Protein AF-A0A522WD07-F1 (afdb_monomer_lite)

Secondary structure (DSSP, 8-state):
----TTBPTT---EEEEEEETTEEEEEEE--BSSGGGHHHHHHHHHHHHHHHHHHTTPPPPPPPPP----

Radius of gyration: 15.21 Å; chains: 1; bounding box: 28×44×34 Å

Structure (mmCIF, N/CA/C/O backbone):
data_AF-A0A522WD07-F1
#
_entry.id   AF-A0A522WD07-F1
#
loop_
_atom_site.group_PDB
_atom_site.id
_atom_site.type_symbol
_atom_site.label_atom_id
_atom_site.label_alt_id
_atom_site.label_comp_id
_atom_site.label_asym_id
_atom_site.label_entity_i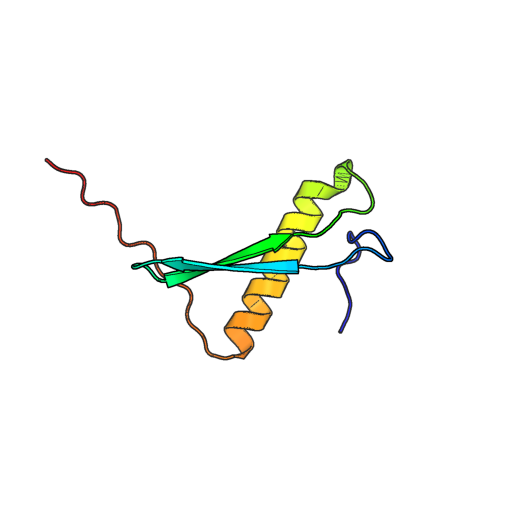d
_atom_site.label_seq_id
_atom_site.pdbx_PDB_ins_code
_atom_site.Cartn_x
_atom_site.Cartn_y
_atom_site.Cartn_z
_atom_site.occupancy
_atom_site.B_iso_or_equiv
_atom_site.auth_seq_id
_atom_site.auth_comp_id
_atom_site.auth_asym_id
_atom_site.auth_atom_id
_atom_site.pdbx_PDB_model_num
ATOM 1 N N . ALA A 1 1 ? -5.383 -14.838 -9.026 1.00 48.53 1 ALA A N 1
ATOM 2 C CA . ALA A 1 1 ? -4.833 -13.624 -8.389 1.00 48.53 1 ALA A CA 1
ATOM 3 C C . ALA A 1 1 ? -3.824 -13.000 -9.343 1.00 48.53 1 ALA A C 1
ATOM 5 O O . ALA A 1 1 ? -2.672 -13.413 -9.372 1.00 48.53 1 ALA A O 1
ATOM 6 N N . GLU A 1 2 ? -4.275 -12.076 -10.187 1.00 64.50 2 GLU A N 1
ATOM 7 C CA . GLU A 1 2 ? -3.400 -11.396 -11.141 1.00 64.50 2 GLU A CA 1
ATOM 8 C C . GLU A 1 2 ? -2.801 -10.155 -10.486 1.00 64.50 2 GLU A C 1
ATOM 10 O O . GLU A 1 2 ? -3.505 -9.303 -9.939 1.00 64.50 2 GLU A O 1
ATOM 15 N N . THR A 1 3 ? -1.476 -10.079 -10.493 1.00 85.56 3 THR A N 1
ATOM 16 C CA . THR A 1 3 ? -0.743 -8.887 -10.074 1.00 85.56 3 THR A CA 1
ATOM 17 C C . THR A 1 3 ? -1.009 -7.755 -11.063 1.00 85.56 3 THR A C 1
ATOM 19 O O . THR A 1 3 ? -1.137 -8.026 -12.252 1.00 85.56 3 THR A O 1
ATOM 22 N N . SER A 1 4 ? -1.037 -6.499 -10.601 1.00 93.06 4 SER A N 1
ATOM 23 C CA . SER A 1 4 ? -1.171 -5.328 -11.483 1.00 93.06 4 SER A CA 1
ATOM 24 C C . SER A 1 4 ? -0.243 -5.420 -12.708 1.00 93.06 4 SER A C 1
ATOM 26 O O . SER A 1 4 ? 0.962 -5.629 -12.513 1.00 93.06 4 SER A O 1
ATOM 28 N N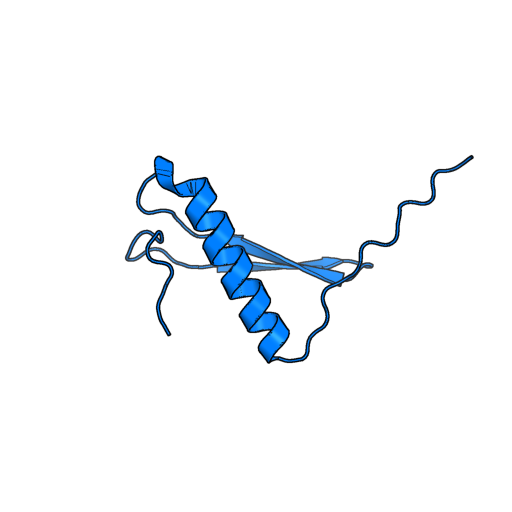 . PRO A 1 5 ? -0.742 -5.216 -13.945 1.00 95.19 5 PRO A N 1
ATOM 29 C CA . PRO A 1 5 ? 0.078 -5.302 -15.158 1.00 95.19 5 PRO A CA 1
ATOM 30 C C . PRO A 1 5 ? 1.153 -4.206 -15.227 1.00 95.19 5 PRO A C 1
ATOM 32 O O . PRO A 1 5 ? 2.142 -4.340 -15.945 1.00 95.19 5 PRO A O 1
ATOM 35 N N . TYR A 1 6 ? 0.986 -3.131 -14.452 1.00 96.44 6 TYR A N 1
ATOM 36 C CA . TYR A 1 6 ? 1.918 -2.007 -14.395 1.00 96.44 6 TYR A CA 1
ATOM 37 C C . TYR A 1 6 ? 3.033 -2.200 -13.356 1.00 96.44 6 TYR A C 1
ATOM 39 O O . TYR A 1 6 ? 3.955 -1.384 -13.295 1.00 96.44 6 TYR A O 1
ATOM 47 N N . ARG A 1 7 ? 2.977 -3.248 -12.518 1.00 96.44 7 ARG A N 1
ATOM 48 C CA . ARG A 1 7 ? 3.987 -3.483 -11.475 1.00 96.44 7 ARG A CA 1
ATOM 49 C C . ARG A 1 7 ? 5.312 -3.913 -12.099 1.00 96.44 7 ARG A C 1
ATOM 51 O O . ARG A 1 7 ? 5.359 -4.831 -12.913 1.00 96.44 7 ARG A O 1
ATOM 58 N N . LYS A 1 8 ? 6.416 -3.327 -11.639 1.00 96.69 8 LYS A N 1
ATOM 59 C CA . LYS A 1 8 ? 7.770 -3.780 -11.964 1.00 96.69 8 LYS A CA 1
ATOM 60 C C . LYS A 1 8 ? 7.979 -5.216 -11.443 1.00 96.69 8 LYS A C 1
ATOM 62 O O . LYS A 1 8 ? 7.875 -5.435 -10.229 1.00 96.69 8 LYS A O 1
ATOM 67 N N . PRO A 1 9 ? 8.266 -6.202 -12.311 1.00 94.56 9 PRO A N 1
ATOM 68 C CA . PRO A 1 9 ? 8.513 -7.580 -11.888 1.00 94.56 9 PRO A CA 1
ATOM 69 C C . PRO A 1 9 ? 9.670 -7.682 -10.887 1.00 94.56 9 PRO A C 1
ATOM 71 O O . PRO A 1 9 ? 10.597 -6.876 -10.921 1.00 94.56 9 PRO A O 1
ATOM 74 N N . GLY A 1 10 ? 9.598 -8.653 -9.972 1.00 94.69 10 GLY A N 1
ATOM 75 C CA . GLY A 1 10 ? 10.635 -8.888 -8.958 1.00 94.69 10 GLY A CA 1
ATOM 76 C C . GLY A 1 10 ? 10.739 -7.827 -7.854 1.00 94.69 10 GLY A C 1
ATOM 77 O O . GLY A 1 10 ? 11.595 -7.947 -6.985 1.00 94.69 10 GLY A O 1
ATOM 78 N N . THR A 1 11 ? 9.883 -6.799 -7.853 1.00 95.62 11 THR A N 1
ATOM 79 C CA . THR A 1 11 ? 9.857 -5.796 -6.778 1.00 95.62 11 THR A CA 1
ATOM 80 C C . THR A 1 11 ? 8.812 -6.124 -5.713 1.00 95.62 11 THR A C 1
ATOM 82 O O . THR A 1 11 ? 7.745 -6.654 -6.047 1.00 95.62 11 THR A O 1
ATOM 85 N N . PRO A 1 12 ? 9.088 -5.821 -4.430 1.00 95.12 12 PRO A N 1
ATOM 86 C CA . PRO A 1 12 ? 8.148 -6.099 -3.357 1.00 95.12 12 PRO A CA 1
ATOM 87 C C . PRO A 1 12 ? 6.946 -5.151 -3.413 1.00 95.12 12 PRO A C 1
ATOM 89 O O . PRO A 1 12 ? 7.036 -4.015 -3.886 1.00 95.12 12 PRO A O 1
ATOM 92 N N . VAL A 1 13 ? 5.828 -5.620 -2.863 1.00 93.81 13 VAL A N 1
ATOM 93 C CA . VAL A 1 13 ? 4.698 -4.775 -2.473 1.00 93.81 13 VAL A CA 1
ATOM 94 C C . VAL A 1 13 ? 4.688 -4.730 -0.954 1.00 93.81 13 VAL A C 1
ATOM 96 O O . VAL A 1 13 ? 4.565 -5.768 -0.308 1.00 93.81 13 VAL A O 1
ATOM 99 N N . THR A 1 14 ? 4.835 -3.541 -0.382 1.00 96.50 14 THR A N 1
ATOM 100 C CA . THR A 1 14 ? 4.835 -3.347 1.071 1.00 96.50 14 THR A CA 1
ATOM 101 C C . THR A 1 14 ? 3.612 -2.540 1.473 1.00 96.50 14 THR A C 1
ATOM 103 O O . THR A 1 14 ? 3.372 -1.457 0.935 1.00 96.50 14 THR A O 1
ATOM 106 N N . VAL A 1 15 ? 2.857 -3.058 2.439 1.00 95.44 15 VAL A N 1
ATOM 107 C CA . VAL A 1 15 ? 1.778 -2.325 3.103 1.00 95.44 15 VAL A CA 1
ATOM 108 C C . VAL A 1 15 ? 2.352 -1.698 4.365 1.00 95.44 15 VAL A C 1
ATOM 110 O O . VAL A 1 15 ? 2.923 -2.391 5.202 1.00 95.44 15 VAL A O 1
ATOM 113 N N . ILE A 1 16 ? 2.217 -0.386 4.491 1.00 96.88 16 ILE A N 1
ATOM 114 C CA . ILE A 1 16 ? 2.601 0.369 5.681 1.00 96.88 16 ILE A CA 1
ATOM 115 C C . ILE A 1 16 ? 1.306 0.820 6.349 1.00 96.88 16 ILE A C 1
ATOM 117 O O . ILE A 1 16 ? 0.463 1.438 5.694 1.00 96.88 16 ILE A O 1
ATOM 121 N N . VAL A 1 17 ? 1.138 0.496 7.628 1.00 96.12 17 VAL A N 1
ATOM 122 C CA . VAL A 1 17 ? -0.100 0.742 8.376 1.00 96.12 17 VAL A CA 1
ATOM 123 C C . VAL A 1 17 ? 0.142 1.823 9.417 1.00 96.12 17 VAL A C 1
ATOM 125 O O . VAL A 1 17 ? 1.093 1.741 10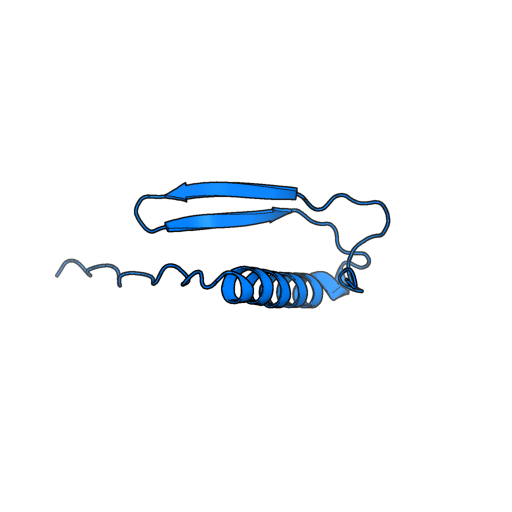.191 1.00 96.12 17 VAL A O 1
ATOM 128 N N . PHE A 1 18 ? -0.732 2.826 9.442 1.00 96.19 18 PHE A N 1
ATOM 129 C CA . PHE A 1 18 ? -0.763 3.834 10.494 1.00 96.19 18 PHE A CA 1
ATOM 130 C C . PHE A 1 18 ? -2.136 3.825 11.149 1.00 96.19 18 PHE A C 1
ATOM 132 O O . PHE A 1 18 ? -3.131 4.109 10.481 1.00 96.19 18 PHE A O 1
ATOM 139 N N . GLU A 1 19 ? -2.180 3.551 12.449 1.00 93.75 19 GLU A N 1
ATOM 140 C CA . GLU A 1 19 ? -3.409 3.713 13.216 1.00 93.75 19 GLU A CA 1
ATOM 141 C C . GLU A 1 19 ? -3.607 5.185 13.559 1.00 93.75 19 GLU A C 1
ATOM 143 O O . GLU A 1 19 ? -2.682 5.871 14.008 1.00 93.75 19 GLU A O 1
ATOM 148 N N . LYS A 1 20 ? -4.804 5.691 13.282 1.00 90.81 20 LYS A N 1
ATOM 149 C CA . LYS A 1 20 ? -5.146 7.099 13.414 1.00 90.81 20 LYS A CA 1
ATOM 150 C C . LYS A 1 20 ? -6.525 7.212 14.087 1.00 90.81 20 LYS A C 1
ATOM 152 O O . LYS A 1 20 ? -7.390 6.409 13.759 1.00 90.81 20 LYS A O 1
ATOM 157 N N . PRO A 1 21 ? -6.784 8.206 14.962 1.00 89.19 21 PRO A N 1
ATOM 158 C CA . PRO A 1 21 ? -8.089 8.382 15.621 1.00 89.19 21 PRO A CA 1
ATOM 159 C C . PRO A 1 21 ? -9.350 8.370 14.729 1.00 89.19 21 PRO A C 1
ATOM 161 O O . PRO A 1 21 ? -10.450 8.204 15.236 1.00 89.19 21 PRO A O 1
ATOM 164 N N . TRP A 1 22 ? -9.212 8.556 13.416 1.00 86.44 22 TRP A N 1
ATOM 165 C CA . TRP A 1 22 ? -10.290 8.602 12.425 1.00 86.44 22 TRP A CA 1
ATOM 166 C C . TRP A 1 22 ? -10.292 7.378 11.491 1.00 86.44 22 TRP A C 1
ATOM 168 O O . TRP A 1 22 ? -11.050 7.339 10.524 1.00 86.44 22 TRP A O 1
ATOM 178 N N . GLY A 1 23 ? -9.456 6.374 11.771 1.00 90.62 23 GLY A N 1
ATOM 179 C CA . GLY A 1 23 ? -9.414 5.085 11.082 1.00 90.62 23 GLY A CA 1
ATOM 180 C C . GLY A 1 23 ? -8.005 4.638 10.693 1.00 90.62 23 GLY A C 1
ATOM 181 O O . GLY A 1 23 ? -7.043 5.392 10.756 1.00 90.62 23 GLY A O 1
ATOM 182 N N . THR A 1 24 ? -7.866 3.404 10.226 1.00 92.12 24 THR A N 1
ATOM 183 C CA . THR A 1 24 ? -6.565 2.864 9.815 1.00 92.12 24 THR A CA 1
ATOM 184 C C . THR A 1 24 ? -6.156 3.371 8.426 1.00 92.12 24 THR A C 1
ATOM 186 O O . THR A 1 24 ? -6.851 3.156 7.430 1.00 92.12 24 THR A O 1
ATOM 189 N N . HIS A 1 25 ? -4.994 4.020 8.324 1.00 93.12 25 HIS A N 1
ATOM 190 C CA . HIS A 1 25 ? -4.430 4.475 7.053 1.00 93.12 25 HIS A CA 1
ATOM 191 C C . HIS A 1 25 ? -3.444 3.440 6.502 1.00 93.12 25 HIS A C 1
ATOM 193 O O . HIS A 1 25 ? -2.299 3.341 6.947 1.00 93.12 25 HIS A O 1
ATOM 199 N N . TYR A 1 26 ? -3.888 2.705 5.482 1.00 93.75 26 TYR A N 1
ATOM 200 C CA . TYR A 1 26 ? -3.052 1.794 4.705 1.00 93.75 26 TYR A CA 1
ATOM 201 C C . TYR A 1 26 ? -2.358 2.537 3.563 1.00 93.75 26 TYR A C 1
ATOM 203 O O . TYR A 1 26 ? -3.012 3.096 2.682 1.00 93.75 26 TYR A O 1
ATOM 211 N N . ARG A 1 27 ? -1.026 2.510 3.546 1.00 94.62 27 ARG A N 1
ATOM 212 C CA . ARG A 1 27 ? -0.207 3.036 2.452 1.00 94.62 27 ARG A CA 1
ATOM 213 C C . ARG A 1 27 ? 0.465 1.894 1.707 1.00 94.62 27 ARG A C 1
ATOM 215 O O . ARG A 1 27 ? 1.092 1.032 2.315 1.00 94.62 27 ARG A O 1
ATOM 222 N N . LEU A 1 28 ? 0.384 1.928 0.381 1.00 95.00 28 LEU A N 1
ATOM 223 C CA . LEU A 1 28 ? 1.071 0.976 -0.485 1.00 95.00 28 LEU A CA 1
ATOM 224 C C . LEU A 1 28 ? 2.385 1.567 -0.992 1.00 95.00 28 LEU A C 1
ATOM 226 O O . LEU A 1 28 ? 2.408 2.657 -1.562 1.00 95.00 28 LEU A O 1
ATOM 230 N N . LYS A 1 29 ? 3.474 0.819 -0.813 1.00 96.38 29 LYS A N 1
ATOM 231 C CA . LYS A 1 29 ? 4.751 1.044 -1.492 1.00 96.38 29 LYS A CA 1
ATOM 232 C C . LYS A 1 29 ? 4.944 -0.067 -2.518 1.00 96.38 29 LYS A C 1
ATOM 234 O O . LYS A 1 29 ? 5.053 -1.238 -2.160 1.00 96.38 29 LYS A O 1
ATOM 239 N N . ALA A 1 30 ? 4.979 0.313 -3.787 1.00 96.50 30 ALA A N 1
ATOM 240 C CA . ALA A 1 30 ? 5.201 -0.584 -4.911 1.00 96.50 30 ALA A CA 1
ATOM 241 C C . ALA A 1 30 ? 5.900 0.174 -6.046 1.00 96.50 30 ALA A C 1
ATOM 243 O O . ALA A 1 30 ? 5.907 1.406 -6.065 1.00 96.50 30 ALA A O 1
ATOM 244 N N . TYR A 1 31 ? 6.481 -0.559 -6.994 1.00 96.44 31 TYR A N 1
ATOM 245 C CA . TYR A 1 31 ? 7.292 0.014 -8.066 1.00 96.44 31 TYR A CA 1
ATOM 246 C C . TYR A 1 31 ? 6.617 -0.199 -9.419 1.00 96.44 31 TYR A C 1
ATOM 248 O O . TYR A 1 31 ? 6.186 -1.310 -9.728 1.00 96.44 31 TYR A O 1
ATOM 256 N N . VAL A 1 32 ? 6.530 0.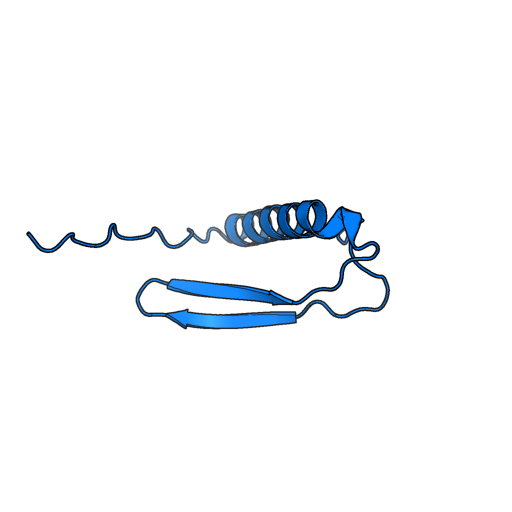863 -10.221 1.00 97.56 32 VAL A N 1
ATOM 257 C CA . VAL A 1 32 ? 5.959 0.822 -11.574 1.00 97.56 32 VAL A CA 1
ATOM 258 C C . VAL A 1 32 ? 7.002 0.345 -12.585 1.00 97.56 32 VAL A C 1
ATOM 260 O O . VAL A 1 32 ? 8.191 0.639 -12.441 1.00 97.56 32 VAL A O 1
ATOM 263 N N . LYS A 1 33 ? 6.571 -0.410 -13.598 1.00 96.50 33 LYS A N 1
ATOM 264 C CA . LYS A 1 33 ? 7.425 -0.887 -14.694 1.00 96.50 33 LYS A CA 1
ATOM 265 C C . LYS A 1 33 ? 7.914 0.274 -15.565 1.00 96.50 33 LYS A C 1
ATOM 267 O O . LYS A 1 33 ? 9.100 0.341 -15.866 1.00 96.50 33 LYS A O 1
ATOM 272 N N . GLU A 1 34 ? 7.012 1.181 -15.939 1.00 97.75 34 GLU A N 1
ATOM 273 C CA . GLU A 1 34 ? 7.294 2.335 -16.799 1.00 97.75 34 GLU A CA 1
ATOM 274 C C . GLU A 1 34 ? 6.789 3.627 -16.146 1.00 97.75 34 GLU A C 1
ATOM 276 O O . GLU A 1 34 ? 5.620 3.715 -15.772 1.00 97.75 34 GLU A O 1
ATOM 281 N N . SER A 1 35 ? 7.629 4.664 -16.050 1.00 96.81 35 SER A N 1
ATOM 282 C CA . SER A 1 35 ? 7.279 5.914 -15.350 1.00 96.81 35 SER A CA 1
ATOM 283 C C . SER A 1 35 ? 6.016 6.589 -15.900 1.00 96.81 35 SER A C 1
ATOM 285 O O . SER A 1 35 ? 5.207 7.101 -15.134 1.00 96.81 35 SER A O 1
ATOM 287 N N . ARG A 1 36 ? 5.778 6.514 -17.218 1.00 97.25 36 ARG A N 1
ATOM 288 C CA . ARG A 1 36 ? 4.561 7.049 -17.864 1.00 97.25 36 ARG A CA 1
ATOM 289 C C . ARG A 1 36 ? 3.261 6.393 -17.382 1.00 97.25 36 ARG A C 1
ATOM 291 O O . ARG A 1 36 ? 2.194 6.975 -17.522 1.00 97.25 36 ARG A O 1
ATOM 298 N N . GLN A 1 37 ? 3.343 5.192 -16.809 1.00 98.00 37 GLN A N 1
ATOM 299 C CA . GLN A 1 37 ? 2.195 4.441 -16.299 1.00 98.00 37 GLN A CA 1
ATOM 300 C C . GLN A 1 37 ? 1.925 4.715 -14.815 1.00 98.00 37 GLN A C 1
ATOM 302 O O . GLN A 1 37 ? 1.029 4.100 -14.244 1.00 98.00 37 GLN A O 1
ATOM 307 N N . GLN A 1 38 ? 2.668 5.620 -14.168 1.00 97.56 38 GLN A N 1
ATOM 308 C CA . GLN A 1 38 ? 2.582 5.846 -12.722 1.00 97.56 38 GLN A CA 1
ATOM 309 C C . GLN A 1 38 ? 1.154 6.141 -12.242 1.00 97.56 38 GLN A C 1
ATOM 311 O O . GLN A 1 38 ? 0.706 5.543 -11.267 1.00 97.56 38 GLN A O 1
ATOM 316 N N . PHE A 1 39 ? 0.408 7.000 -12.940 1.00 97.94 39 PHE A N 1
ATOM 317 C CA . PHE A 1 39 ? -0.972 7.320 -12.558 1.00 97.94 39 PHE A CA 1
ATOM 318 C C . PHE A 1 39 ? -1.940 6.144 -12.757 1.00 97.94 39 PHE A C 1
ATOM 320 O O . PHE A 1 39 ? -2.786 5.888 -11.896 1.00 97.94 39 PHE A O 1
ATOM 327 N N . LEU A 1 40 ? -1.781 5.383 -13.846 1.00 98.00 40 LEU A N 1
ATOM 328 C CA . LEU A 1 40 ? -2.560 4.165 -14.092 1.00 98.00 40 LEU A CA 1
ATOM 329 C C . LEU A 1 40 ? -2.278 3.109 -13.021 1.00 98.00 40 LEU A C 1
ATOM 331 O O . LEU A 1 40 ? -3.201 2.484 -12.507 1.00 98.00 40 LEU A O 1
ATOM 335 N N . PHE A 1 41 ? -1.013 2.964 -12.628 1.00 97.56 41 PHE A N 1
ATOM 336 C CA . PHE A 1 41 ? -0.600 2.031 -11.591 1.00 97.56 41 PHE A CA 1
ATOM 337 C C . PHE A 1 41 ? -1.175 2.390 -10.220 1.00 97.56 41 PHE A C 1
ATOM 339 O O . PHE A 1 41 ? -1.710 1.520 -9.535 1.00 97.56 41 PHE A O 1
ATOM 346 N N . ILE A 1 42 ? -1.121 3.670 -9.834 1.00 97.00 42 ILE A N 1
ATOM 347 C CA . ILE A 1 42 ? -1.737 4.153 -8.589 1.00 97.00 42 ILE A CA 1
ATOM 348 C C . ILE A 1 42 ? -3.239 3.853 -8.590 1.00 97.00 42 ILE A C 1
ATOM 350 O O . ILE A 1 42 ? -3.770 3.364 -7.591 1.00 97.00 42 ILE A O 1
ATOM 354 N N . THR A 1 43 ? -3.914 4.108 -9.711 1.00 97.81 43 THR A N 1
ATOM 355 C CA . THR A 1 43 ? -5.354 3.866 -9.854 1.00 97.81 43 THR A CA 1
ATOM 356 C C . THR A 1 43 ? -5.685 2.380 -9.721 1.00 97.81 43 THR A C 1
ATOM 358 O O . THR A 1 43 ? -6.517 2.018 -8.891 1.00 97.81 43 THR A O 1
ATOM 361 N N . ASP A 1 44 ? -4.992 1.514 -10.464 1.00 97.12 44 ASP A N 1
ATOM 362 C CA . ASP A 1 44 ? -5.200 0.060 -10.434 1.00 97.12 44 ASP A CA 1
ATOM 363 C C . ASP A 1 44 ? -4.971 -0.523 -9.029 1.00 97.12 44 ASP A C 1
ATOM 365 O O . ASP A 1 44 ? -5.826 -1.246 -8.515 1.00 97.12 44 ASP A O 1
ATOM 369 N N . LEU A 1 45 ? -3.884 -0.141 -8.347 1.00 96.00 45 LEU A N 1
ATOM 370 C CA . LEU A 1 45 ? -3.637 -0.586 -6.971 1.00 96.00 45 LEU A CA 1
ATOM 371 C C . LEU A 1 45 ? -4.693 -0.074 -5.988 1.00 96.00 45 LEU A C 1
ATOM 373 O O . LEU A 1 45 ? -5.071 -0.794 -5.063 1.00 96.00 45 LEU A O 1
ATOM 377 N N . THR A 1 46 ? -5.185 1.150 -6.181 1.00 95.88 46 THR A N 1
ATOM 378 C CA . THR A 1 46 ? -6.226 1.728 -5.324 1.00 95.88 46 THR A CA 1
ATOM 379 C C . THR A 1 46 ? -7.546 0.982 -5.478 1.00 95.88 46 THR A C 1
ATOM 381 O O . THR A 1 46 ? -8.182 0.663 -4.473 1.00 95.88 46 THR A O 1
ATOM 384 N N . VAL A 1 47 ? -7.963 0.681 -6.711 1.00 95.81 47 VAL A N 1
ATOM 385 C CA . VAL A 1 47 ? -9.202 -0.065 -6.982 1.00 95.81 47 VAL A CA 1
ATOM 386 C C . VAL A 1 47 ? -9.112 -1.471 -6.394 1.00 95.81 47 VAL A C 1
ATOM 388 O O . VAL A 1 47 ? -9.950 -1.823 -5.565 1.00 95.81 47 VAL A O 1
ATOM 391 N N . ARG A 1 48 ? -8.043 -2.217 -6.700 1.00 94.44 48 ARG A N 1
ATOM 392 C CA . ARG A 1 48 ? -7.829 -3.577 -6.174 1.00 94.44 48 ARG A CA 1
ATOM 393 C C . ARG A 1 48 ? -7.755 -3.609 -4.651 1.00 94.44 48 ARG A C 1
ATOM 395 O O . ARG A 1 48 ? -8.358 -4.467 -4.014 1.00 94.44 48 ARG A O 1
ATOM 402 N N . GLY A 1 49 ? -7.035 -2.660 -4.052 1.00 92.75 49 GLY A N 1
ATOM 403 C CA . GLY A 1 49 ? -6.952 -2.535 -2.598 1.00 92.75 49 GLY A CA 1
ATOM 404 C C . GLY A 1 49 ? -8.323 -2.275 -1.975 1.00 92.75 49 GLY A C 1
ATOM 405 O O . GLY A 1 49 ? -8.670 -2.885 -0.963 1.00 92.75 49 GLY A O 1
ATOM 406 N N . LYS A 1 50 ? -9.142 -1.424 -2.608 1.00 93.50 50 LYS A N 1
ATOM 407 C CA . LYS A 1 50 ? -10.502 -1.162 -2.136 1.00 93.50 50 LYS A CA 1
ATOM 408 C C . LYS A 1 50 ? -11.411 -2.382 -2.260 1.00 93.50 50 LYS A C 1
ATOM 410 O O . LYS A 1 50 ? -12.192 -2.642 -1.350 1.00 93.50 50 LYS A O 1
ATOM 415 N N . GLU A 1 51 ? -11.327 -3.113 -3.364 1.00 94.44 51 GLU A N 1
ATOM 416 C CA . GLU A 1 51 ? -12.081 -4.352 -3.580 1.00 94.44 51 GLU A CA 1
ATOM 417 C C . GLU A 1 51 ? -11.717 -5.416 -2.545 1.00 94.44 51 GLU A C 1
ATOM 419 O O . GLU A 1 51 ? -12.613 -5.990 -1.929 1.00 94.44 51 GLU A O 1
ATOM 424 N N . ALA A 1 52 ? -10.423 -5.607 -2.272 1.00 92.44 52 ALA A N 1
ATOM 425 C CA . ALA A 1 52 ? -9.961 -6.537 -1.246 1.00 92.44 52 ALA A CA 1
ATOM 426 C C . ALA A 1 52 ? -10.528 -6.180 0.137 1.00 92.44 52 ALA A C 1
ATOM 428 O O . ALA A 1 52 ? -11.093 -7.037 0.811 1.00 92.44 52 ALA A O 1
ATOM 429 N N . ILE A 1 53 ? -10.475 -4.904 0.534 1.00 93.19 53 ILE A N 1
ATOM 430 C CA . ILE A 1 53 ? -11.043 -4.448 1.813 1.00 93.19 53 ILE A CA 1
ATOM 431 C C . ILE A 1 53 ? -12.564 -4.657 1.859 1.00 93.19 53 ILE A C 1
ATOM 433 O O . ILE A 1 53 ? -13.089 -5.155 2.855 1.00 93.19 53 ILE A O 1
ATOM 437 N N . ARG A 1 54 ? -13.276 -4.350 0.768 1.00 93.38 54 ARG A N 1
ATOM 438 C CA . ARG A 1 54 ? -14.731 -4.560 0.673 1.00 93.38 54 ARG A CA 1
ATOM 439 C C . ARG A 1 54 ? -15.122 -6.029 0.756 1.00 93.38 54 ARG A C 1
ATOM 441 O O . ARG A 1 54 ? -16.114 -6.333 1.408 1.00 93.38 54 ARG A O 1
ATOM 448 N N . SER A 1 55 ? -14.350 -6.930 0.147 1.00 95.50 55 SER A N 1
ATOM 449 C CA . SER A 1 55 ? -14.617 -8.375 0.217 1.00 95.50 55 SER A CA 1
ATOM 450 C C . SER A 1 55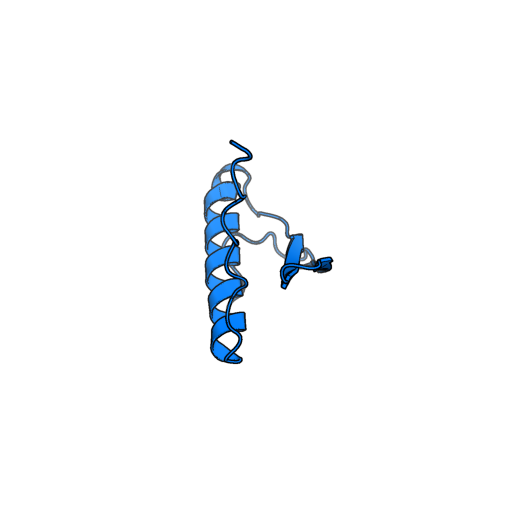 ? -14.528 -8.939 1.638 1.00 95.50 55 SER A C 1
ATOM 452 O O . SER A 1 55 ? -15.127 -9.969 1.919 1.00 95.50 55 SER A O 1
ATOM 454 N N . MET A 1 56 ? -13.849 -8.235 2.551 1.00 95.00 56 MET A N 1
ATOM 455 C CA . MET A 1 56 ? -13.787 -8.575 3.976 1.00 95.00 56 MET A CA 1
ATOM 456 C C . MET A 1 56 ? -14.952 -7.980 4.790 1.00 95.00 56 MET A C 1
ATOM 458 O O . MET A 1 56 ? -14.963 -8.091 6.012 1.00 95.00 56 MET A O 1
ATOM 462 N N . GLY A 1 57 ? -15.917 -7.304 4.153 1.00 95.44 57 GLY A N 1
ATOM 463 C CA . GLY A 1 57 ? -17.036 -6.640 4.834 1.00 95.44 57 GLY A CA 1
ATOM 464 C C . GLY A 1 57 ? -16.643 -5.371 5.603 1.00 95.44 57 GLY A C 1
ATOM 465 O O . GLY A 1 57 ? -17.444 -4.829 6.364 1.00 95.44 57 GLY A O 1
ATOM 466 N N . ILE A 1 58 ? -15.417 -4.874 5.413 1.00 92.31 58 ILE A N 1
ATOM 467 C CA . ILE A 1 58 ? -14.899 -3.701 6.120 1.00 92.31 58 ILE A CA 1
ATOM 468 C C . ILE A 1 58 ? -15.393 -2.425 5.429 1.00 92.31 58 ILE A C 1
ATOM 470 O O . ILE A 1 58 ? -15.263 -2.250 4.214 1.00 92.31 58 ILE A O 1
ATOM 474 N N . ARG A 1 59 ? -15.936 -1.494 6.220 1.00 90.56 59 ARG A N 1
ATOM 475 C CA . ARG A 1 59 ? -16.325 -0.159 5.750 1.00 90.56 59 ARG A CA 1
ATOM 476 C C . ARG A 1 59 ? -15.126 0.785 5.791 1.00 90.56 59 ARG A C 1
ATOM 478 O O . ARG A 1 59 ? -14.394 0.814 6.774 1.00 90.56 59 ARG A O 1
ATOM 485 N N . PHE A 1 60 ? -14.951 1.592 4.745 1.00 90.69 60 PHE A N 1
ATOM 486 C CA . PHE A 1 60 ? -13.929 2.640 4.749 1.00 90.69 60 PHE A CA 1
ATOM 487 C C . PHE A 1 60 ? -14.274 3.734 5.752 1.00 90.69 60 PHE A C 1
ATOM 489 O O . PHE A 1 60 ? -15.434 4.153 5.836 1.00 90.69 60 PHE A O 1
ATOM 496 N N . ALA A 1 61 ? -13.240 4.238 6.427 1.00 90.81 61 ALA A N 1
ATOM 497 C CA . ALA A 1 61 ? -13.323 5.461 7.206 1.00 90.81 61 ALA A CA 1
ATOM 498 C C . ALA A 1 61 ? -13.964 6.575 6.365 1.00 90.81 61 ALA A C 1
ATOM 500 O O . ALA A 1 61 ? -13.575 6.810 5.218 1.00 90.81 61 ALA A O 1
ATOM 501 N N . GLN A 1 62 ? -14.971 7.228 6.935 1.00 86.00 62 GLN A N 1
ATOM 502 C CA . GLN A 1 62 ? -15.564 8.430 6.367 1.00 86.00 62 GLN A CA 1
ATOM 503 C C . GLN A 1 62 ? -14.831 9.624 6.964 1.00 86.00 62 GLN A C 1
ATOM 505 O O . GLN A 1 62 ? -14.624 9.676 8.176 1.00 86.00 62 GLN A O 1
ATOM 510 N N . ALA A 1 63 ? -14.420 10.571 6.123 1.00 74.88 63 ALA A N 1
ATOM 511 C CA . ALA A 1 63 ? -13.921 11.833 6.639 1.00 74.88 63 ALA A CA 1
ATOM 512 C C . ALA A 1 63 ? -15.076 12.532 7.366 1.00 74.88 63 ALA A C 1
ATOM 514 O O . ALA A 1 63 ? -16.109 12.813 6.760 1.00 74.88 63 ALA A O 1
ATOM 515 N N . VAL A 1 64 ? -14.905 12.805 8.658 1.00 69.62 64 VAL A N 1
ATOM 516 C CA . VAL A 1 64 ? -15.704 13.840 9.313 1.00 69.62 64 VAL A CA 1
ATOM 517 C C . VAL A 1 64 ? -15.306 15.157 8.656 1.00 69.62 64 VAL A C 1
ATOM 519 O O . VAL A 1 64 ? -14.112 15.440 8.527 1.00 69.62 64 VAL A O 1
ATOM 522 N N . TYR A 1 65 ? -16.284 15.927 8.176 1.00 63.81 65 TYR A N 1
ATOM 523 C CA . TYR A 1 65 ? -16.025 17.284 7.703 1.00 63.81 65 TYR A CA 1
ATOM 524 C C . TYR A 1 65 ? -15.275 18.035 8.806 1.00 63.81 65 TYR A C 1
ATOM 526 O O . TYR A 1 65 ? -15.643 17.937 9.976 1.00 63.81 65 TYR A O 1
ATOM 534 N N . ALA A 1 66 ? -14.204 18.746 8.450 1.00 66.88 66 ALA A N 1
ATOM 535 C CA . ALA A 1 66 ? -13.564 19.634 9.406 1.00 66.88 66 ALA A CA 1
ATOM 536 C C . ALA A 1 66 ? -14.609 20.674 9.832 1.00 66.88 66 ALA A C 1
ATOM 538 O O . ALA A 1 66 ? -15.134 21.388 8.974 1.00 66.88 66 ALA A O 1
ATOM 539 N N . GLU A 1 67 ? -14.931 20.741 11.128 1.00 61.88 67 GLU A N 1
ATOM 540 C CA . GLU A 1 67 ? -15.665 21.882 11.668 1.00 61.88 67 GLU A CA 1
ATOM 541 C C . GLU A 1 67 ? -14.888 23.138 11.275 1.00 61.88 67 GLU A C 1
ATOM 543 O O . GLU A 1 67 ? -13.754 23.361 11.706 1.00 61.88 67 GLU A O 1
ATOM 548 N N . THR A 1 68 ? -15.479 23.938 10.392 1.00 55.44 68 THR A N 1
ATOM 549 C CA . THR A 1 68 ? -14.979 25.283 10.144 1.00 55.44 68 THR A CA 1
ATOM 550 C C . THR A 1 68 ? -15.315 26.062 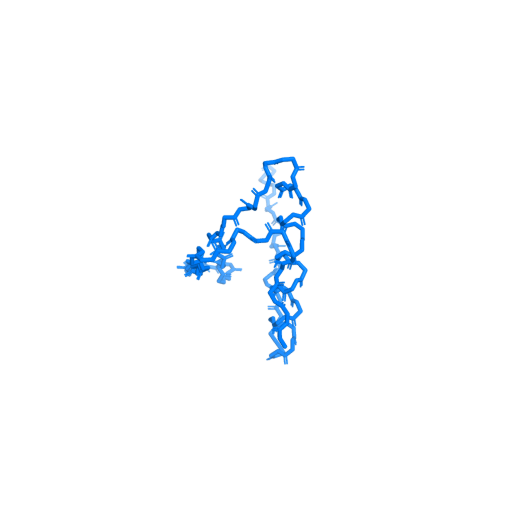11.406 1.00 55.44 68 THR A C 1
ATOM 552 O O . THR A 1 68 ? -16.490 26.274 11.694 1.00 55.44 68 THR A O 1
ATOM 555 N N . LYS A 1 69 ? -14.301 26.408 12.208 1.00 56.22 69 LYS A N 1
ATOM 556 C CA . LYS A 1 69 ? -14.485 27.350 13.316 1.00 56.22 69 LYS A CA 1
ATOM 557 C C . LYS A 1 69 ? -15.031 28.655 12.725 1.00 56.22 69 LYS A C 1
ATOM 559 O O . LYS A 1 69 ? -14.320 29.288 11.946 1.00 56.22 69 LYS A O 1
ATOM 564 N N . ASN A 1 70 ? -16.281 28.981 13.057 1.00 53.81 70 ASN A N 1
ATOM 565 C CA . ASN A 1 70 ? -16.868 30.307 12.852 1.00 53.81 70 ASN A CA 1
ATOM 566 C C . ASN A 1 70 ? -16.194 31.335 13.763 1.00 53.81 70 ASN A C 1
ATOM 568 O O . ASN A 1 70 ? -15.842 30.954 14.906 1.00 53.81 70 ASN A O 1
#

Foldseek 3Di:
DDDPPQFDPPWDWDWDWDQDPQGIDTDIDTHGNDPVCVVVSVVVCVVVVVVVCVVVVHDDRDDDPPPPDD

Sequence (70 aa):
AETSPYRKPGTPVTVIVFEKPWGTHYRLKAYVKESRQQFLFITDLTVRGKEAIRSMGIRFAQAVYAETKN

pLDDT: mean 89.82, std 12.2, range [48.53, 98.0]